Protein AF-V3Z7V1-F1 (afdb_monomer_lite)

Structure (mmCIF, N/CA/C/O backbone):
data_AF-V3Z7V1-F1
#
_entry.id   AF-V3Z7V1-F1
#
loop_
_atom_site.group_PDB
_atom_site.id
_atom_site.type_symbol
_atom_site.label_atom_id
_atom_site.label_alt_id
_atom_site.label_comp_id
_atom_site.label_asym_id
_atom_site.label_entity_id
_atom_site.label_seq_id
_atom_site.pdbx_PDB_ins_code
_atom_site.Cartn_x
_atom_site.Cartn_y
_atom_site.Cartn_z
_atom_site.occupancy
_atom_site.B_iso_or_equiv
_atom_site.auth_seq_id
_atom_site.auth_comp_id
_atom_site.auth_asym_id
_atom_site.auth_atom_id
_atom_site.pdbx_PDB_model_num
ATOM 1 N N . MET A 1 1 ? 1.075 -17.183 11.550 1.00 57.09 1 MET A N 1
ATOM 2 C CA . MET A 1 1 ? 1.434 -16.034 10.693 1.00 57.09 1 MET A CA 1
ATOM 3 C C . MET A 1 1 ? 0.932 -16.349 9.296 1.00 57.09 1 MET A C 1
ATOM 5 O O . MET A 1 1 ? 1.330 -17.376 8.763 1.00 57.09 1 MET A O 1
ATOM 9 N N . ILE A 1 2 ? -0.028 -15.578 8.782 1.00 52.88 2 ILE A N 1
ATOM 10 C CA . ILE A 1 2 ? -0.654 -15.820 7.473 1.00 52.88 2 ILE A CA 1
ATOM 11 C C . ILE A 1 2 ? 0.178 -15.095 6.407 1.00 52.88 2 ILE A C 1
ATOM 13 O O . ILE A 1 2 ? 0.564 -13.943 6.613 1.00 52.88 2 ILE A O 1
ATOM 17 N N . TYR A 1 3 ? 0.463 -15.775 5.295 1.00 47.81 3 TYR A N 1
ATOM 18 C CA . TYR A 1 3 ? 1.159 -15.212 4.138 1.00 47.81 3 TYR A CA 1
ATOM 19 C C . TYR A 1 3 ? 0.175 -15.097 2.980 1.00 47.81 3 TYR A C 1
ATOM 21 O O . TYR A 1 3 ? -0.494 -16.074 2.647 1.00 47.81 3 TYR A O 1
ATOM 29 N N . ILE A 1 4 ? 0.088 -13.913 2.377 1.00 55.25 4 ILE A N 1
ATOM 30 C CA . ILE A 1 4 ? -0.695 -13.689 1.161 1.00 55.25 4 ILE A CA 1
ATOM 31 C C . ILE A 1 4 ? 0.307 -13.374 0.052 1.00 55.25 4 ILE A C 1
ATOM 33 O O . ILE A 1 4 ? 1.019 -12.372 0.130 1.00 55.25 4 ILE A O 1
ATOM 37 N N . ILE A 1 5 ? 0.382 -14.264 -0.937 1.00 55.34 5 ILE A N 1
ATOM 38 C CA . ILE A 1 5 ? 1.280 -14.142 -2.089 1.00 55.34 5 ILE A CA 1
ATOM 39 C C . ILE A 1 5 ? 0.473 -13.552 -3.241 1.00 55.34 5 ILE A C 1
ATOM 41 O O . ILE A 1 5 ? -0.522 -14.144 -3.666 1.00 55.34 5 ILE A O 1
ATOM 45 N N . PHE A 1 6 ? 0.896 -12.395 -3.742 1.00 62.22 6 PHE A N 1
ATOM 46 C CA . PHE A 1 6 ? 0.334 -11.797 -4.949 1.00 62.22 6 PHE A CA 1
ATOM 47 C C . PHE A 1 6 ? 1.303 -12.012 -6.105 1.00 62.22 6 PHE A C 1
ATOM 49 O O . PHE A 1 6 ? 2.469 -11.669 -5.996 1.00 62.22 6 PHE A O 1
ATOM 56 N N . ILE A 1 7 ? 0.829 -12.546 -7.231 1.00 55.88 7 ILE A N 1
ATOM 57 C CA . ILE A 1 7 ? 1.641 -12.586 -8.451 1.00 55.88 7 ILE A CA 1
ATOM 58 C C . ILE A 1 7 ? 1.568 -11.192 -9.075 1.00 55.88 7 ILE A C 1
ATOM 60 O O . ILE A 1 7 ? 0.623 -10.874 -9.799 1.00 55.88 7 ILE A O 1
ATOM 64 N N . LEU A 1 8 ? 2.534 -10.334 -8.748 1.00 56.62 8 LEU A N 1
ATOM 65 C CA . LEU A 1 8 ? 2.746 -9.086 -9.469 1.00 56.62 8 LEU A CA 1
ATOM 66 C C . LEU A 1 8 ? 3.536 -9.422 -10.733 1.00 56.62 8 LEU A C 1
ATOM 68 O O . LEU A 1 8 ? 4.647 -9.938 -10.675 1.00 56.62 8 LEU A O 1
ATOM 72 N N . GLN A 1 9 ? 2.932 -9.173 -11.891 1.00 48.72 9 GLN A N 1
ATOM 73 C CA . GLN A 1 9 ? 3.566 -9.409 -13.182 1.00 48.72 9 GLN A CA 1
ATOM 74 C C . GLN A 1 9 ? 4.612 -8.309 -13.430 1.00 48.72 9 GLN A C 1
ATOM 76 O O . GLN A 1 9 ? 4.345 -7.329 -14.118 1.00 48.72 9 GLN A O 1
ATOM 81 N N . VAL A 1 10 ? 5.782 -8.447 -12.810 1.00 52.25 10 VAL A N 1
ATOM 82 C CA . VAL A 1 10 ? 6.975 -7.642 -13.093 1.00 52.25 10 VAL A CA 1
ATOM 83 C C . VAL A 1 10 ? 7.901 -8.498 -13.953 1.00 52.25 10 VAL A C 1
ATOM 85 O O . VAL A 1 10 ? 8.083 -9.682 -13.687 1.00 52.25 10 VAL A O 1
ATOM 88 N N . GLU A 1 11 ? 8.463 -7.924 -15.018 1.00 53.88 11 GLU A N 1
ATOM 89 C CA . GLU A 1 11 ? 9.343 -8.641 -15.959 1.00 53.88 11 GLU A CA 1
ATOM 90 C C . GLU A 1 11 ? 10.648 -9.163 -15.314 1.00 53.88 11 GLU A C 1
ATOM 92 O O . GLU A 1 11 ? 11.386 -9.926 -15.936 1.00 53.88 11 GLU A O 1
ATOM 97 N N . ALA A 1 12 ? 10.920 -8.809 -14.054 1.00 49.34 12 ALA A N 1
ATOM 98 C CA . ALA A 1 12 ? 12.101 -9.204 -13.299 1.00 49.34 12 ALA A CA 1
ATOM 99 C C . ALA A 1 12 ? 11.773 -10.277 -12.243 1.00 49.34 12 ALA A C 1
ATOM 101 O O . ALA A 1 12 ? 10.808 -10.161 -11.493 1.00 49.34 12 ALA A O 1
ATOM 102 N N . LYS A 1 13 ? 12.618 -11.316 -12.146 1.00 54.75 13 LYS A N 1
ATOM 103 C CA . LYS A 1 13 ? 12.572 -12.372 -11.111 1.00 54.75 13 LYS A CA 1
ATOM 104 C C . LYS A 1 13 ? 13.052 -11.863 -9.738 1.00 54.75 13 LYS A C 1
ATOM 106 O O . LYS A 1 13 ? 13.893 -12.499 -9.105 1.00 54.75 13 LYS A O 1
ATOM 111 N N . GLU A 1 14 ? 12.573 -10.711 -9.293 1.00 60.00 14 GLU A N 1
ATOM 112 C CA . GLU A 1 14 ? 13.009 -10.081 -8.045 1.00 60.00 14 GLU A CA 1
ATOM 113 C C . GLU A 1 14 ? 11.882 -10.071 -7.017 1.00 60.00 14 GLU A C 1
ATOM 115 O O . GLU A 1 14 ? 10.716 -9.902 -7.358 1.00 60.00 14 GLU A O 1
ATOM 120 N N . LYS A 1 15 ? 12.237 -10.283 -5.744 1.00 65.50 15 LYS A N 1
ATOM 121 C CA . LYS A 1 15 ? 11.288 -10.253 -4.630 1.00 65.50 15 LYS A CA 1
ATOM 122 C C . LYS A 1 15 ? 10.842 -8.814 -4.382 1.00 65.50 15 LYS A C 1
ATOM 124 O O . LYS A 1 15 ? 11.685 -7.939 -4.181 1.00 65.50 15 LYS A O 1
ATOM 129 N N . LEU A 1 16 ? 9.535 -8.590 -4.323 1.00 66.94 16 LEU A N 1
ATOM 130 C CA . LEU A 1 16 ? 8.935 -7.279 -4.108 1.00 66.94 16 LEU A CA 1
ATOM 131 C C . LEU A 1 16 ? 8.331 -7.175 -2.706 1.00 66.94 16 LEU A C 1
ATOM 133 O O . LEU A 1 16 ? 7.868 -8.152 -2.107 1.00 66.94 16 LEU A O 1
ATOM 137 N N . MET A 1 17 ? 8.330 -5.959 -2.167 1.00 72.19 17 MET A N 1
ATOM 138 C CA . MET A 1 17 ? 7.708 -5.635 -0.886 1.00 72.19 17 MET A CA 1
ATOM 139 C C . MET A 1 17 ? 6.672 -4.526 -1.049 1.00 72.19 17 MET A C 1
ATOM 141 O O . MET A 1 17 ? 6.786 -3.667 -1.919 1.00 72.19 17 MET A O 1
ATOM 145 N N . LEU A 1 18 ? 5.655 -4.542 -0.188 1.00 70.75 18 LEU A N 1
ATOM 146 C CA . LEU A 1 18 ? 4.621 -3.514 -0.146 1.00 70.75 18 LEU A CA 1
ATOM 147 C C . LEU A 1 18 ? 4.836 -2.588 1.052 1.00 70.75 18 LEU A C 1
ATOM 149 O O . LEU A 1 18 ? 5.025 -3.057 2.177 1.00 70.75 18 LEU A O 1
ATOM 153 N N . LYS A 1 19 ? 4.778 -1.276 0.813 1.00 74.12 19 LYS A N 1
ATOM 154 C CA . LYS A 1 19 ? 4.952 -0.230 1.827 1.00 74.12 19 LYS A CA 1
ATOM 155 C C . LYS A 1 19 ? 3.802 0.774 1.767 1.00 74.12 19 LYS A C 1
ATOM 157 O O . LYS A 1 19 ? 3.236 1.010 0.706 1.00 74.12 19 LYS A O 1
ATOM 162 N N . ARG A 1 20 ? 3.436 1.356 2.910 1.00 76.44 20 ARG A N 1
ATOM 163 C CA . ARG A 1 20 ? 2.466 2.457 2.968 1.00 76.44 20 ARG A CA 1
ATOM 164 C C . ARG A 1 20 ? 3.076 3.737 2.406 1.00 76.44 20 ARG A C 1
ATOM 166 O O . ARG A 1 20 ? 4.198 4.081 2.770 1.00 76.44 20 ARG A O 1
ATOM 173 N N . ASP A 1 21 ? 2.296 4.412 1.575 1.00 74.81 21 ASP A N 1
ATOM 174 C CA . ASP A 1 21 ? 2.551 5.758 1.074 1.00 74.81 21 ASP A CA 1
ATOM 175 C C . ASP A 1 21 ? 1.227 6.527 1.167 1.00 74.81 21 ASP A C 1
ATOM 177 O O . ASP A 1 21 ? 0.189 6.018 0.748 1.00 74.81 21 ASP A O 1
ATOM 181 N N . ASP A 1 22 ? 1.218 7.684 1.815 1.00 72.12 22 ASP A N 1
ATOM 182 C CA . ASP A 1 22 ? 0.022 8.485 2.072 1.00 72.12 22 ASP A CA 1
ATOM 183 C C . ASP A 1 22 ? 0.080 9.884 1.442 1.00 72.12 22 ASP A C 1
ATOM 185 O O . ASP A 1 22 ? -0.855 10.664 1.624 1.00 72.12 22 ASP A O 1
ATOM 189 N N . GLU A 1 23 ? 1.107 10.180 0.634 1.00 70.19 23 GLU A N 1
ATOM 190 C CA . GLU A 1 23 ? 1.356 11.524 0.096 1.00 70.19 23 GLU A CA 1
ATOM 191 C C . GLU A 1 23 ? 0.237 12.008 -0.849 1.00 70.19 23 GLU A C 1
ATOM 193 O O . GLU A 1 23 ? -0.179 13.165 -0.798 1.00 70.19 23 GLU A O 1
ATOM 198 N N . TYR A 1 24 ? -0.319 11.108 -1.668 1.00 66.25 24 TYR A N 1
ATOM 199 C CA . TYR A 1 24 ? -1.382 11.432 -2.638 1.00 66.25 24 TYR A CA 1
ATOM 200 C C . TYR A 1 24 ? -2.737 10.805 -2.306 1.00 66.25 24 TYR A C 1
ATOM 202 O O . TYR A 1 24 ? -3.789 11.285 -2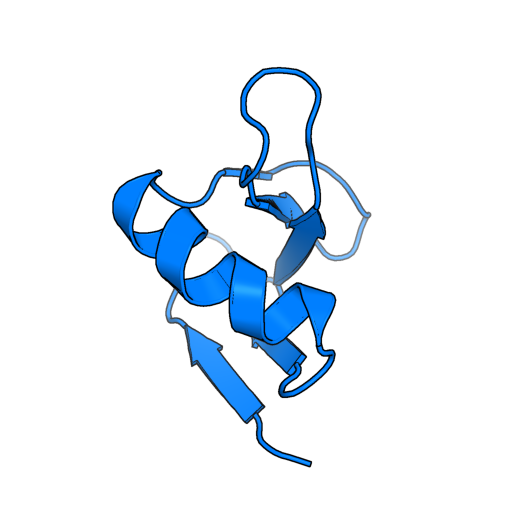.735 1.00 66.25 24 TYR A O 1
ATOM 210 N N . TYR A 1 25 ? -2.732 9.693 -1.578 1.00 73.38 25 TYR A N 1
ATOM 211 C CA . TYR A 1 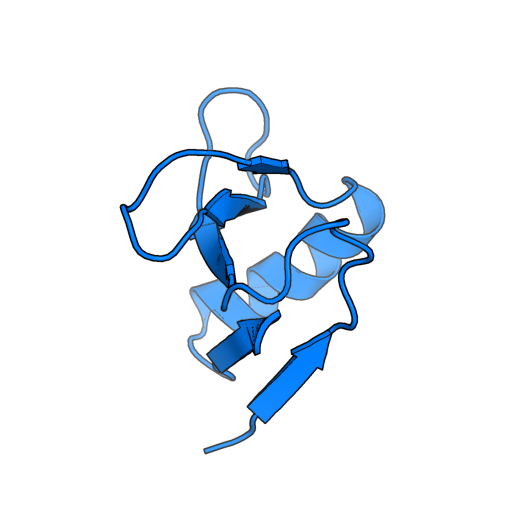25 ? -3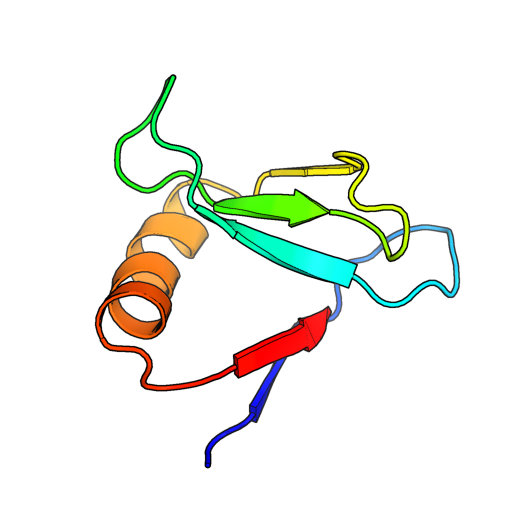.926 8.914 -1.304 1.00 73.38 25 TYR A CA 1
ATOM 212 C C . TYR A 1 25 ? -3.752 8.150 0.000 1.00 73.38 25 TYR A C 1
ATOM 214 O O . TYR A 1 25 ? -2.829 7.358 0.136 1.00 73.38 25 TYR A O 1
ATOM 222 N N . LYS A 1 26 ? -4.684 8.334 0.943 1.00 81.81 26 LYS A N 1
ATOM 223 C CA . LYS A 1 26 ? -4.556 7.802 2.309 1.00 81.81 26 LYS A CA 1
ATOM 224 C C . LYS A 1 26 ? -4.276 6.300 2.388 1.00 81.81 26 LYS A C 1
ATOM 226 O O . LYS A 1 26 ? -3.675 5.872 3.356 1.00 81.81 26 LYS A O 1
ATOM 231 N N . ASN A 1 27 ? -4.718 5.511 1.410 1.00 84.56 27 ASN A N 1
ATOM 232 C CA . ASN A 1 27 ? -4.577 4.055 1.392 1.00 84.56 27 ASN A CA 1
ATOM 233 C C . ASN A 1 27 ? -3.611 3.606 0.284 1.00 84.56 27 ASN A C 1
ATOM 235 O O . ASN A 1 27 ? -3.731 2.486 -0.209 1.00 84.56 27 ASN A O 1
ATOM 239 N N . ALA A 1 28 ? -2.714 4.477 -0.192 1.00 82.50 28 ALA A N 1
ATOM 240 C CA . ALA A 1 28 ? -1.760 4.075 -1.211 1.00 82.50 28 ALA A CA 1
ATOM 241 C C . ALA A 1 28 ? -0.768 3.057 -0.634 1.00 82.50 28 ALA A C 1
ATOM 243 O O . ALA A 1 28 ? -0.326 3.104 0.520 1.00 82.50 28 ALA A O 1
ATOM 244 N N . ILE A 1 29 ? -0.486 2.066 -1.474 1.00 84.62 29 ILE A N 1
ATOM 245 C CA . ILE A 1 29 ? 0.462 1.003 -1.192 1.00 84.62 29 ILE A CA 1
ATOM 246 C C . ILE A 1 29 ? 1.475 1.021 -2.329 1.00 84.62 29 ILE A C 1
ATOM 248 O O . ILE A 1 29 ? 1.150 0.729 -3.483 1.00 84.62 29 ILE A O 1
ATOM 252 N N . GLN A 1 30 ? 2.691 1.401 -1.979 1.00 83.38 30 GLN A N 1
ATOM 253 C CA . GLN A 1 30 ? 3.860 1.419 -2.835 1.00 83.38 30 GLN A CA 1
ATOM 254 C C . GLN A 1 30 ? 4.410 -0.001 -2.971 1.00 83.38 30 GLN A C 1
ATOM 256 O O . GLN A 1 30 ? 4.445 -0.761 -2.001 1.00 83.38 30 GLN A O 1
ATOM 261 N N . VAL A 1 31 ? 4.853 -0.347 -4.175 1.00 81.50 31 VAL A N 1
ATOM 262 C CA . VAL A 1 31 ? 5.615 -1.566 -4.445 1.00 81.50 31 VAL A CA 1
ATOM 263 C C . VAL A 1 31 ? 7.084 -1.176 -4.535 1.00 81.50 31 VAL A C 1
ATOM 265 O O . VAL A 1 31 ? 7.430 -0.280 -5.310 1.00 81.50 31 VAL A O 1
ATOM 268 N N . VAL A 1 32 ? 7.936 -1.838 -3.756 1.00 81.31 32 VAL A N 1
ATOM 269 C CA . VAL A 1 32 ? 9.386 -1.615 -3.743 1.00 81.31 32 VAL A CA 1
ATOM 270 C C . VAL A 1 32 ? 10.151 -2.902 -4.055 1.00 81.31 32 VAL A C 1
ATOM 272 O O . VAL A 1 32 ? 9.674 -3.993 -3.731 1.00 81.31 32 VAL A O 1
ATOM 275 N N . ASN A 1 33 ? 11.322 -2.784 -4.684 1.00 77.69 33 ASN A N 1
ATOM 276 C CA . ASN A 1 33 ? 12.253 -3.901 -4.890 1.00 77.69 33 ASN A CA 1
ATOM 277 C C . ASN A 1 33 ? 13.103 -4.174 -3.629 1.00 77.69 33 ASN A C 1
ATOM 279 O O . ASN A 1 33 ? 12.928 -3.533 -2.587 1.00 77.69 33 ASN A O 1
ATOM 283 N N . MET A 1 34 ? 14.023 -5.145 -3.703 1.00 78.50 34 MET A N 1
ATOM 284 C CA . MET A 1 34 ? 14.924 -5.463 -2.583 1.00 78.50 34 MET A CA 1
ATOM 285 C C . MET A 1 34 ? 15.870 -4.310 -2.218 1.00 78.50 34 MET A C 1
ATOM 287 O O . MET A 1 34 ? 16.240 -4.185 -1.051 1.00 78.50 34 MET A O 1
ATOM 291 N N . ASP A 1 35 ? 16.185 -3.441 -3.178 1.00 79.62 35 ASP A N 1
ATOM 292 C CA . ASP A 1 35 ? 17.005 -2.241 -2.987 1.00 79.62 35 ASP A CA 1
ATOM 293 C C . ASP A 1 35 ? 16.202 -1.053 -2.422 1.00 79.62 35 ASP A C 1
ATOM 295 O O . ASP A 1 35 ? 16.721 0.049 -2.266 1.00 79.62 35 ASP A O 1
ATOM 299 N N . SER A 1 36 ? 14.942 -1.285 -2.027 1.00 77.50 36 SER A N 1
ATOM 300 C CA . SER A 1 36 ? 14.006 -0.272 -1.516 1.00 77.50 36 SER A CA 1
ATOM 301 C C . SER A 1 36 ? 13.645 0.824 -2.523 1.00 77.50 36 SER A C 1
ATOM 303 O O . SER A 1 36 ? 13.126 1.873 -2.134 1.00 77.50 36 SER A O 1
ATOM 305 N N . GLU A 1 37 ? 13.870 0.583 -3.811 1.00 81.25 37 GLU A N 1
ATOM 306 C CA . GLU A 1 37 ? 13.465 1.477 -4.886 1.00 81.25 37 GLU A CA 1
ATOM 307 C C . GLU A 1 37 ? 12.010 1.228 -5.265 1.00 81.25 37 GLU A C 1
ATOM 309 O O . GLU A 1 37 ? 11.531 0.091 -5.324 1.00 81.25 37 GLU A O 1
ATOM 314 N N . GLN A 1 38 ? 11.296 2.312 -5.544 1.00 82.25 38 GLN A N 1
ATOM 315 C CA . GLN A 1 38 ? 9.910 2.247 -5.966 1.00 82.25 38 GLN A CA 1
ATOM 316 C C . GLN A 1 38 ? 9.792 1.702 -7.385 1.00 82.25 38 GLN A C 1
ATOM 318 O O . GLN A 1 38 ? 10.240 2.334 -8.338 1.00 82.25 38 GLN A O 1
ATOM 323 N N . VAL A 1 39 ? 9.083 0.585 -7.528 1.00 81.88 39 VAL A N 1
ATOM 324 C CA . VAL A 1 39 ? 8.753 0.008 -8.839 1.00 81.88 39 VAL A CA 1
ATOM 325 C C . VAL A 1 39 ? 7.319 0.319 -9.269 1.00 81.88 39 VAL A C 1
ATOM 327 O O . VAL A 1 39 ? 6.981 0.191 -10.443 1.00 81.88 39 VAL A O 1
ATOM 330 N N . GLY A 1 40 ? 6.455 0.754 -8.344 1.00 82.56 40 GLY A N 1
ATOM 331 C CA . GLY A 1 40 ? 5.098 1.176 -8.684 1.00 82.56 40 GLY A CA 1
ATOM 332 C C . GLY A 1 40 ? 4.159 1.328 -7.492 1.00 82.56 40 GLY A C 1
ATOM 333 O O . GLY A 1 40 ? 4.588 1.517 -6.354 1.00 82.56 40 GLY A O 1
ATOM 334 N N . HIS A 1 41 ? 2.859 1.236 -7.778 1.00 82.38 41 HIS A N 1
ATOM 335 C CA . HIS A 1 41 ? 1.779 1.296 -6.796 1.00 82.38 41 HIS A CA 1
ATOM 336 C C . HIS A 1 41 ? 0.732 0.218 -7.061 1.00 82.38 41 HIS A C 1
ATOM 338 O O . HIS A 1 41 ? 0.446 -0.134 -8.207 1.00 82.38 41 HIS A O 1
ATOM 344 N N . ILE A 1 42 ? 0.099 -0.252 -5.991 1.00 84.38 42 ILE A N 1
ATOM 345 C CA . ILE A 1 42 ? -1.085 -1.101 -6.080 1.00 84.38 42 ILE A CA 1
ATOM 346 C C . ILE A 1 42 ? -2.290 -0.263 -6.523 1.00 84.38 42 ILE A C 1
ATOM 348 O O . ILE A 1 42 ? -2.485 0.866 -6.069 1.00 84.38 42 ILE A O 1
ATOM 352 N N . LYS A 1 43 ? -3.129 -0.827 -7.404 1.00 84.44 43 LYS A N 1
ATOM 353 C CA . LYS A 1 43 ? -4.383 -0.189 -7.835 1.00 84.44 43 LYS A CA 1
ATOM 354 C C . LYS A 1 43 ? -5.260 0.158 -6.632 1.00 84.44 43 LYS A C 1
ATOM 356 O O . LYS A 1 43 ? -5.401 -0.646 -5.715 1.00 84.44 43 LYS A O 1
ATOM 361 N N . ARG A 1 44 ? -5.908 1.322 -6.699 1.00 82.31 44 ARG A N 1
ATOM 362 C CA . ARG A 1 44 ? -6.686 1.923 -5.607 1.00 82.31 44 ARG A CA 1
ATOM 363 C C . ARG A 1 44 ? -7.683 0.963 -4.950 1.00 82.31 44 ARG A C 1
ATOM 365 O O . ARG A 1 44 ? -7.636 0.803 -3.737 1.00 82.31 44 ARG A 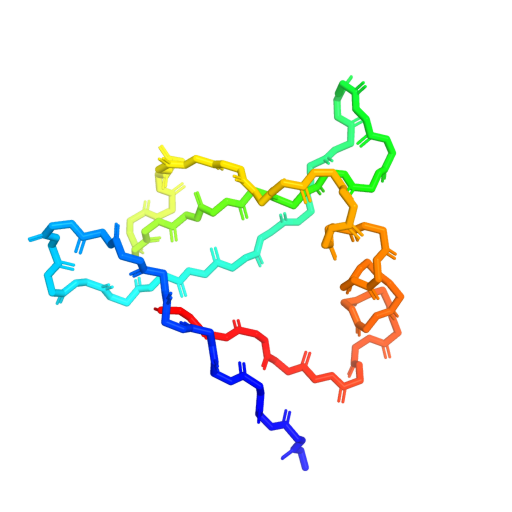O 1
ATOM 372 N N . ASP A 1 45 ? -8.511 0.282 -5.737 1.00 85.94 45 ASP A N 1
ATOM 373 C CA . ASP A 1 45 ? -9.567 -0.603 -5.219 1.00 85.94 45 ASP A CA 1
ATOM 374 C C . ASP A 1 45 ? -8.995 -1.782 -4.410 1.00 85.94 45 ASP A C 1
ATOM 376 O O . ASP A 1 45 ? -9.513 -2.162 -3.358 1.00 85.94 45 ASP A O 1
ATOM 380 N N . LEU A 1 46 ? -7.869 -2.338 -4.872 1.00 84.06 46 LEU A N 1
ATOM 381 C CA . LEU A 1 46 ? -7.157 -3.393 -4.153 1.00 84.06 46 LEU A CA 1
ATOM 382 C C . LEU A 1 46 ? -6.442 -2.825 -2.921 1.00 84.06 46 LEU A C 1
ATOM 384 O O . LEU A 1 46 ? -6.442 -3.450 -1.861 1.00 84.06 46 LEU A O 1
ATOM 388 N N . ALA A 1 47 ? -5.877 -1.624 -3.040 1.00 84.75 47 ALA A N 1
ATOM 389 C CA . ALA A 1 47 ? -5.184 -0.963 -1.950 1.00 84.75 47 ALA A CA 1
ATOM 390 C C . ALA A 1 47 ? -6.124 -0.675 -0.767 1.00 84.75 47 ALA A C 1
ATOM 392 O O . ALA A 1 47 ? -5.746 -0.950 0.367 1.00 84.75 47 ALA A O 1
ATOM 393 N N . GLU A 1 48 ? -7.375 -0.256 -0.996 1.00 84.88 48 GLU A N 1
ATOM 394 C CA . GLU A 1 48 ? -8.378 -0.077 0.075 1.00 84.88 48 GLU A CA 1
ATOM 395 C C . GLU A 1 48 ? -8.574 -1.335 0.918 1.00 84.88 48 GLU A C 1
ATOM 397 O O . GLU A 1 48 ? -8.604 -1.264 2.147 1.00 84.88 48 GLU A O 1
ATOM 402 N N . THR A 1 49 ? -8.637 -2.490 0.260 1.00 84.56 49 THR A N 1
ATOM 403 C CA . THR A 1 49 ? -8.830 -3.777 0.933 1.00 84.56 49 THR A CA 1
ATOM 404 C C . THR A 1 49 ? -7.568 -4.207 1.689 1.00 84.56 49 THR A C 1
ATOM 406 O O . THR A 1 49 ? -7.638 -4.664 2.831 1.00 84.56 49 THR A O 1
ATOM 409 N N . LEU A 1 50 ? -6.394 -4.038 1.074 1.00 83.56 50 LEU A N 1
ATOM 410 C CA . LEU A 1 50 ? -5.111 -4.461 1.644 1.00 83.56 50 LEU A CA 1
ATOM 411 C C . LEU A 1 50 ? -4.630 -3.570 2.789 1.00 83.56 50 LEU A C 1
ATOM 413 O O . LEU A 1 50 ? -3.918 -4.040 3.676 1.00 83.56 50 LEU A O 1
ATOM 417 N N . THR A 1 51 ? -5.042 -2.306 2.801 1.00 84.88 51 THR A N 1
ATOM 418 C CA . THR A 1 51 ? -4.631 -1.335 3.819 1.00 84.88 51 THR A CA 1
ATOM 419 C C . THR A 1 51 ? -5.045 -1.790 5.215 1.00 84.88 51 THR A C 1
ATOM 421 O O . THR A 1 51 ? -4.241 -1.747 6.141 1.00 84.88 51 THR A O 1
ATOM 424 N N . PHE A 1 52 ? -6.253 -2.345 5.356 1.00 85.12 52 PHE A N 1
ATOM 425 C CA . PHE A 1 52 ? -6.720 -2.902 6.625 1.00 85.12 52 PHE A CA 1
ATOM 426 C C . PHE A 1 52 ? -5.820 -4.037 7.138 1.00 85.12 52 PHE A C 1
ATOM 428 O O . PHE A 1 52 ? -5.536 -4.117 8.333 1.00 85.12 52 PHE A O 1
ATOM 435 N N . ILE A 1 53 ? -5.346 -4.905 6.241 1.00 85.38 53 ILE A N 1
ATOM 436 C CA . ILE A 1 53 ? -4.473 -6.037 6.580 1.00 85.38 53 ILE A CA 1
ATOM 437 C C . ILE A 1 53 ? -3.097 -5.540 7.032 1.00 85.38 53 ILE A C 1
ATOM 439 O O . ILE A 1 53 ? -2.573 -6.033 8.034 1.00 85.38 53 ILE A O 1
ATOM 443 N N . LEU A 1 54 ? -2.531 -4.567 6.311 1.00 82.50 54 LEU A N 1
ATOM 444 C CA . LEU A 1 54 ? -1.225 -3.981 6.618 1.00 82.50 54 LEU A CA 1
ATOM 445 C C . LEU A 1 54 ? -1.246 -3.195 7.935 1.00 82.50 54 LEU A C 1
ATOM 447 O O . LEU A 1 54 ? -0.367 -3.398 8.773 1.00 82.50 54 LEU A O 1
ATOM 451 N N . ASP A 1 55 ? -2.271 -2.373 8.159 1.00 84.81 55 ASP A N 1
ATOM 452 C CA . ASP A 1 55 ? -2.377 -1.506 9.343 1.00 84.81 55 ASP A CA 1
ATOM 453 C C . ASP A 1 55 ? -2.538 -2.299 10.627 1.00 84.81 55 ASP A C 1
ATOM 455 O O . ASP A 1 55 ? -1.921 -1.996 11.648 1.00 84.81 55 ASP A O 1
ATOM 459 N N . ASN A 1 56 ? -3.320 -3.373 10.550 1.00 86.81 56 ASN A N 1
ATOM 460 C CA . ASN A 1 56 ? -3.537 -4.280 11.667 1.00 86.81 56 ASN A CA 1
ATOM 461 C C . ASN A 1 56 ? -2.468 -5.383 11.754 1.00 86.81 56 ASN A C 1
ATOM 463 O O . ASN A 1 56 ? -2.564 -6.252 12.619 1.00 86.81 56 ASN A O 1
ATOM 467 N N . LYS A 1 57 ? -1.449 -5.371 10.877 1.00 83.88 57 LYS A N 1
ATOM 468 C CA . LYS A 1 57 ? -0.360 -6.366 10.821 1.00 83.88 57 LYS A CA 1
ATOM 469 C C . LYS A 1 57 ? -0.869 -7.817 10.786 1.00 83.88 57 LYS A C 1
ATOM 471 O O . LYS A 1 57 ? -0.252 -8.714 11.360 1.00 83.88 57 LYS A O 1
ATOM 476 N N . LEU A 1 58 ? -2.001 -8.052 10.116 1.00 79.94 58 LEU 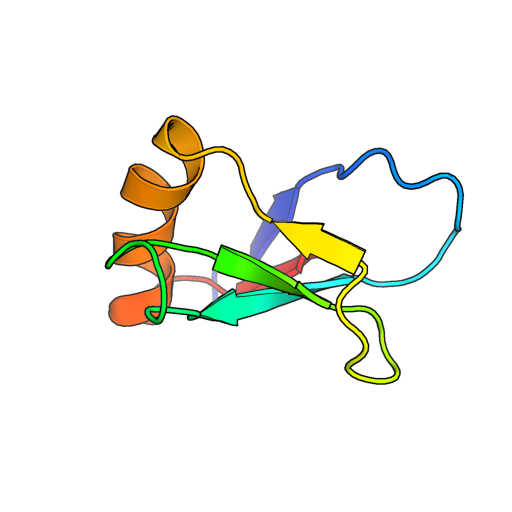A N 1
ATOM 477 C CA . LEU A 1 58 ? -2.677 -9.358 10.094 1.00 79.94 58 LEU A CA 1
ATOM 478 C C . LEU A 1 58 ? -1.949 -10.376 9.210 1.00 79.94 58 LEU A C 1
ATOM 480 O O . LEU A 1 58 ? -2.002 -11.581 9.467 1.00 79.94 58 LEU A O 1
ATOM 484 N N . ALA A 1 59 ? -1.266 -9.897 8.170 1.00 76.69 59 ALA A N 1
ATOM 485 C CA . ALA A 1 59 ? -0.489 -10.721 7.258 1.00 76.69 59 ALA A CA 1
ATOM 486 C C . ALA A 1 59 ? 0.718 -9.956 6.711 1.00 76.69 59 ALA A C 1
ATOM 488 O O . ALA A 1 59 ? 0.720 -8.725 6.640 1.00 76.69 59 ALA A O 1
ATOM 489 N N . ARG A 1 60 ? 1.730 -10.711 6.279 1.00 68.75 60 ARG A N 1
ATOM 490 C CA . ARG A 1 60 ? 2.805 -10.190 5.435 1.00 68.75 60 ARG A CA 1
ATOM 491 C C . ARG A 1 60 ? 2.391 -10.351 3.976 1.00 68.75 60 ARG A C 1
ATOM 493 O O . ARG A 1 60 ? 1.961 -11.436 3.582 1.00 68.75 60 ARG A O 1
ATOM 500 N N . LEU A 1 61 ? 2.530 -9.279 3.204 1.00 69.00 61 LEU A N 1
ATOM 501 C CA . LEU A 1 61 ? 2.298 -9.288 1.765 1.00 69.00 61 LEU A CA 1
ATOM 502 C C . LEU A 1 61 ? 3.648 -9.398 1.052 1.00 69.00 61 LEU A C 1
ATOM 504 O O . LEU A 1 61 ? 4.530 -8.569 1.279 1.00 69.00 61 LEU A O 1
ATOM 508 N N . GLU A 1 62 ? 3.808 -10.438 0.239 1.00 66.12 62 GLU A N 1
ATOM 509 C CA . GLU A 1 62 ? 4.987 -10.653 -0.606 1.00 66.12 62 GLU A CA 1
ATOM 510 C C . GLU A 1 62 ? 4.531 -10.799 -2.064 1.00 66.12 62 GLU A C 1
ATOM 512 O O . GLU A 1 62 ? 3.492 -11.419 -2.327 1.00 66.12 62 GLU A O 1
ATOM 517 N N . GLY A 1 63 ? 5.286 -10.190 -2.981 1.00 66.00 63 GLY A N 1
ATOM 518 C CA . GLY A 1 63 ? 5.058 -10.228 -4.425 1.00 66.00 63 GLY A CA 1
ATOM 519 C C . GLY A 1 63 ? 6.300 -10.651 -5.186 1.00 66.00 63 GLY A C 1
ATOM 520 O O . GLY A 1 63 ? 7.413 -10.409 -4.660 1.00 66.00 63 GLY A O 1
#

Organism: Lottia gigantea (NCBI:txid225164)

Foldseek 3Di:
DDEDEDPDPDPDPFKKAWDDDPPPHNQWIFIATPVRDTPGTDDPVVSVVCSVCVVVVVYGYID

pLDDT: mean 73.44, std 11.78, range [47.81, 86.81]

InterPro domains:
  IPR014905 HIRAN do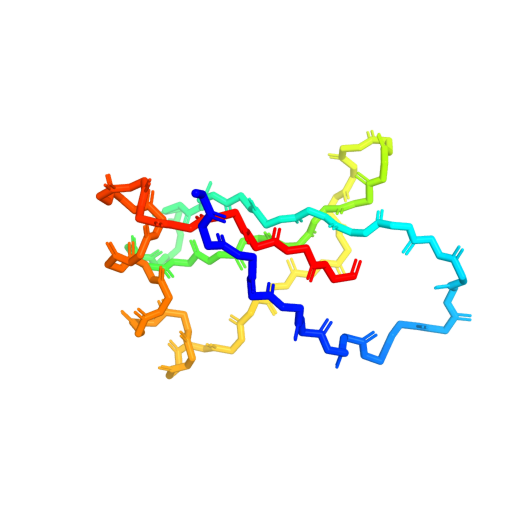main [PF08797] (9-63)

Sequence (63 aa):
MIYIIFILQVEAKEKLMLKRDDEYYKNAIQVVNMDSEQVGHIKRDLAETLTFILDNKLARLEG

Radius of gyration: 11.26 Å; chains: 1; bounding box: 27×28×28 Å

Secondary structure (DSSP, 8-state):
-EEEE-----SS----EEEEE-SS-TTEEEEE-TT--EEEE--HHHHHHHHHHHHTT-EEEE-